Protein AF-A0A5P9HNK8-F1 (afdb_monomer_lite)

Structure (mmCIF, N/CA/C/O backbone):
data_AF-A0A5P9HNK8-F1
#
_entry.id   AF-A0A5P9HNK8-F1
#
loop_
_atom_site.group_PDB
_atom_site.id
_atom_site.type_symbol
_atom_site.label_atom_id
_atom_site.label_alt_id
_atom_site.label_comp_id
_atom_site.label_asym_id
_atom_site.label_entity_id
_atom_site.label_seq_id
_atom_site.pdbx_PDB_ins_code
_atom_site.Cartn_x
_atom_site.Cartn_y
_atom_site.Cartn_z
_atom_site.occupancy
_atom_site.B_iso_or_equiv
_atom_site.auth_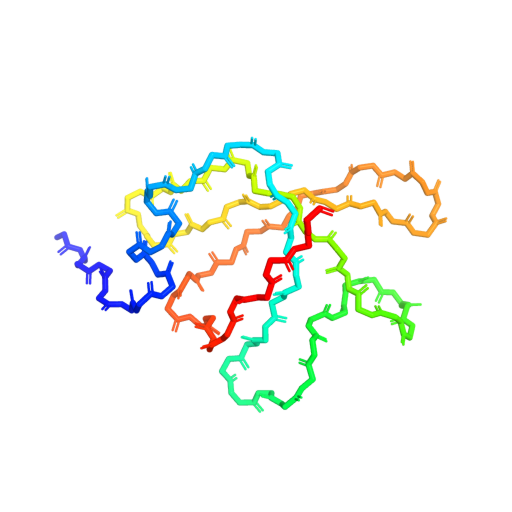seq_id
_atom_site.auth_comp_id
_atom_site.auth_asym_id
_atom_site.auth_atom_id
_atom_site.pdbx_PDB_model_num
ATOM 1 N N . MET A 1 1 ? -18.824 3.662 -13.269 1.00 48.72 1 MET A N 1
ATOM 2 C CA . MET A 1 1 ? -18.064 2.876 -12.277 1.00 48.72 1 MET A CA 1
ATOM 3 C C . MET A 1 1 ? -16.699 2.648 -12.880 1.00 48.72 1 MET A C 1
ATOM 5 O O . MET A 1 1 ? -16.612 1.924 -13.865 1.00 48.72 1 MET A O 1
ATOM 9 N N . GLU A 1 2 ? -15.678 3.347 -12.393 1.00 57.34 2 GLU A N 1
ATOM 10 C CA . GLU A 1 2 ? -14.304 3.049 -12.795 1.00 57.34 2 GLU A CA 1
ATOM 11 C C . GLU A 1 2 ? -13.952 1.669 -12.247 1.00 57.34 2 GLU A C 1
ATOM 13 O O . GLU A 1 2 ? -14.123 1.379 -11.066 1.00 57.34 2 GLU A O 1
ATOM 18 N N . THR A 1 3 ? -13.577 0.760 -13.136 1.00 76.69 3 THR A N 1
ATOM 19 C CA . THR A 1 3 ? -13.127 -0.571 -12.741 1.00 76.69 3 THR A CA 1
ATOM 20 C C . THR A 1 3 ? -11.634 -0.474 -12.466 1.00 76.69 3 THR A C 1
ATOM 22 O O . THR A 1 3 ? -10.879 -0.336 -13.423 1.00 76.69 3 THR A O 1
ATOM 25 N N . CYS A 1 4 ? -11.219 -0.555 -11.201 1.00 84.00 4 CYS A N 1
ATOM 26 C CA . CYS A 1 4 ? -9.805 -0.640 -10.826 1.00 84.00 4 CYS A CA 1
ATOM 27 C C . CYS A 1 4 ? -9.214 -1.940 -11.374 1.00 84.00 4 CYS A C 1
ATOM 29 O O . CYS A 1 4 ? -9.639 -3.018 -10.938 1.00 84.00 4 CYS A O 1
ATOM 31 N N . LYS A 1 5 ? -8.293 -1.851 -12.340 1.00 84.69 5 LYS A N 1
ATOM 32 C CA . LYS A 1 5 ? -7.803 -3.027 -13.090 1.00 84.69 5 LYS A CA 1
ATOM 33 C C . LYS A 1 5 ? -6.390 -3.468 -12.719 1.00 84.69 5 LYS A C 1
ATOM 35 O O . LYS A 1 5 ? -5.985 -4.545 -13.154 1.00 84.69 5 LYS A O 1
ATOM 40 N N . SER A 1 6 ? -5.642 -2.678 -11.947 1.00 88.25 6 SER A N 1
ATOM 41 C CA . SER A 1 6 ? -4.260 -3.031 -11.603 1.00 88.25 6 SER A CA 1
ATOM 42 C C . SER A 1 6 ? -4.195 -4.266 -10.692 1.00 88.25 6 SER A C 1
ATOM 44 O O . SER A 1 6 ? -5.098 -4.534 -9.889 1.00 88.25 6 SER A O 1
ATOM 46 N N . CYS A 1 7 ? -3.100 -5.025 -10.793 1.00 90.81 7 CYS A N 1
ATOM 47 C CA . CYS A 1 7 ? -2.837 -6.160 -9.905 1.00 90.81 7 CYS A CA 1
ATOM 48 C C . CYS A 1 7 ? -2.801 -5.725 -8.432 1.00 90.81 7 CYS A C 1
ATOM 50 O O . CYS A 1 7 ? -3.344 -6.424 -7.577 1.00 90.81 7 CYS A O 1
ATOM 52 N N . ALA A 1 8 ? -2.235 -4.549 -8.141 1.00 94.56 8 ALA A N 1
ATOM 53 C CA . ALA A 1 8 ? -2.215 -3.984 -6.796 1.00 94.56 8 ALA A CA 1
ATOM 54 C C . ALA A 1 8 ? -3.632 -3.680 -6.280 1.00 94.56 8 ALA A C 1
ATOM 56 O O . ALA A 1 8 ? -3.947 -3.983 -5.132 1.00 94.56 8 ALA A O 1
ATOM 57 N N . CYS A 1 9 ? -4.530 -3.166 -7.125 1.00 94.88 9 CYS A N 1
ATOM 58 C CA . CYS A 1 9 ? -5.922 -2.952 -6.734 1.00 94.88 9 CYS A CA 1
ATOM 59 C C . CYS A 1 9 ? -6.639 -4.256 -6.370 1.00 94.88 9 CYS A C 1
ATOM 61 O O . CYS A 1 9 ? -7.382 -4.283 -5.392 1.00 94.88 9 CYS A O 1
ATOM 63 N N . HIS A 1 10 ? -6.428 -5.338 -7.127 1.00 93.19 10 HIS A N 1
ATOM 64 C CA . HIS A 1 10 ? -6.978 -6.649 -6.766 1.00 93.19 10 HIS A CA 1
ATOM 65 C C . HIS A 1 10 ? -6.403 -7.162 -5.448 1.00 93.19 10 HIS A C 1
ATOM 67 O O . HIS A 1 10 ? -7.162 -7.595 -4.589 1.00 93.19 10 HIS A O 1
ATOM 73 N N . TYR A 1 11 ? -5.093 -7.026 -5.252 1.00 94.12 11 TYR A N 1
ATOM 74 C CA . TYR A 1 11 ? -4.442 -7.405 -4.005 1.00 94.12 11 TYR A CA 1
ATOM 75 C C . TYR A 1 11 ? -5.052 -6.691 -2.786 1.00 94.12 11 TYR A C 1
ATOM 77 O O . TYR A 1 11 ? -5.416 -7.333 -1.802 1.00 94.12 11 TYR A O 1
ATOM 85 N N . PHE A 1 12 ? -5.222 -5.365 -2.851 1.00 95.38 12 PHE A N 1
ATOM 86 C CA . PHE A 1 12 ? -5.719 -4.588 -1.711 1.00 95.38 12 PHE A CA 1
ATOM 87 C C . PHE A 1 12 ? -7.221 -4.730 -1.445 1.00 95.38 12 PHE A C 1
ATOM 89 O O . PHE A 1 12 ? -7.647 -4.462 -0.323 1.00 95.38 12 PHE A O 1
ATOM 96 N N . LYS A 1 13 ? -8.025 -5.178 -2.418 1.00 93.88 13 LYS A N 1
ATOM 97 C CA . LYS A 1 13 ? -9.439 -5.524 -2.176 1.00 93.88 13 LYS A CA 1
ATOM 98 C C . LYS A 1 13 ? -9.586 -6.666 -1.168 1.00 93.88 13 LYS A C 1
ATOM 100 O O . LYS A 1 13 ? -10.503 -6.630 -0.353 1.00 93.88 13 LYS A O 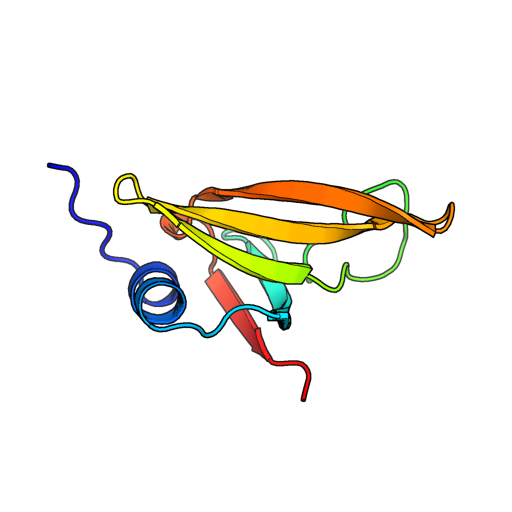1
ATOM 105 N N . ASP A 1 14 ? -8.657 -7.620 -1.197 1.00 92.38 14 ASP A N 1
ATOM 106 C CA . ASP A 1 14 ? -8.685 -8.826 -0.362 1.00 92.38 14 ASP A CA 1
ATOM 107 C C . ASP A 1 14 ? -7.696 -8.769 0.822 1.00 92.38 14 ASP A C 1
ATOM 109 O O . ASP A 1 14 ? -7.619 -9.699 1.632 1.00 92.38 14 ASP A O 1
ATOM 113 N N . ALA A 1 15 ? -6.931 -7.680 0.951 1.00 93.62 15 ALA A N 1
ATOM 114 C CA . ALA A 1 15 ? -5.932 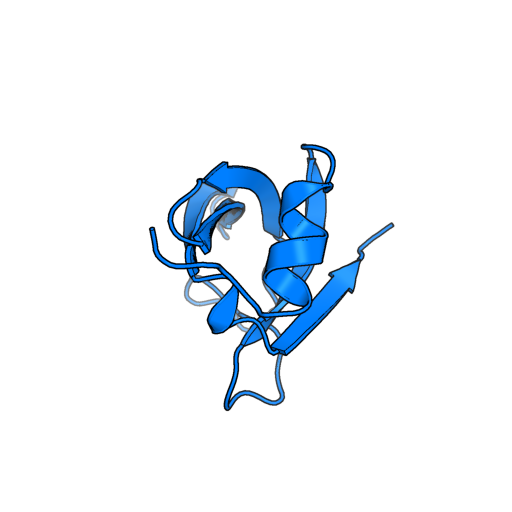-7.520 2.002 1.00 93.62 15 ALA A CA 1
ATOM 115 C C . ALA A 1 15 ? -6.565 -7.428 3.402 1.00 93.62 15 ALA A C 1
ATOM 117 O O . ALA A 1 15 ? -7.618 -6.819 3.615 1.00 93.62 15 ALA A O 1
ATOM 118 N N . LYS A 1 16 ? -5.888 -8.000 4.405 1.00 94.62 16 LYS A N 1
ATOM 119 C CA . LYS A 1 16 ? -6.295 -7.871 5.812 1.00 94.62 16 LYS A CA 1
ATOM 120 C C . LYS A 1 16 ? -5.706 -6.605 6.423 1.00 94.62 16 LYS A C 1
ATOM 122 O O . LYS A 1 16 ? -4.551 -6.264 6.179 1.00 94.62 16 LYS A O 1
ATOM 127 N N . LYS A 1 17 ? -6.497 -5.937 7.266 1.00 95.88 17 LYS A N 1
ATOM 128 C CA . LYS A 1 17 ? -6.057 -4.761 8.031 1.00 95.88 17 LYS A CA 1
ATOM 129 C C . LYS A 1 17 ? -4.840 -5.087 8.893 1.00 95.88 17 LYS A C 1
ATOM 131 O O . LYS A 1 17 ? -4.791 -6.155 9.497 1.00 95.88 17 LYS A O 1
ATOM 136 N N . GLY A 1 18 ? -3.913 -4.140 8.977 1.00 94.31 18 GLY A N 1
ATOM 137 C CA . GLY A 1 18 ? -2.715 -4.239 9.805 1.00 94.31 18 GLY A CA 1
ATOM 138 C C . GLY A 1 18 ? -1.552 -5.006 9.178 1.00 94.31 18 GLY A C 1
ATOM 139 O O . GLY A 1 18 ? -0.483 -5.001 9.771 1.00 94.31 18 GLY A O 1
ATOM 140 N N . ILE A 1 19 ? -1.713 -5.622 7.997 1.00 95.75 19 ILE A N 1
ATOM 141 C CA . ILE A 1 19 ? -0.555 -6.156 7.265 1.00 95.75 19 ILE A CA 1
ATOM 142 C C . ILE A 1 19 ? 0.301 -4.978 6.792 1.00 95.75 19 ILE A C 1
ATOM 144 O O . ILE A 1 19 ? -0.240 -4.004 6.255 1.00 95.75 19 ILE A O 1
ATOM 148 N N . SER A 1 20 ? 1.609 -5.084 7.006 1.00 96.75 20 SER A N 1
ATOM 149 C CA . SER A 1 20 ? 2.603 -4.084 6.630 1.00 96.75 20 SER A CA 1
ATOM 150 C C . SER A 1 20 ? 3.252 -4.384 5.280 1.00 96.75 20 SER A C 1
ATOM 152 O O . SER A 1 20 ? 3.455 -5.538 4.896 1.00 96.75 20 SER A O 1
ATOM 154 N N . PHE A 1 21 ? 3.591 -3.319 4.557 1.00 96.50 21 PHE A N 1
ATOM 155 C CA . PHE A 1 21 ? 4.175 -3.373 3.223 1.00 96.50 21 PHE A CA 1
ATOM 156 C C . PHE A 1 21 ? 5.219 -2.278 3.027 1.00 96.50 21 PHE A C 1
ATOM 158 O O . PHE A 1 21 ? 5.104 -1.188 3.588 1.00 96.50 21 PHE A O 1
ATOM 165 N N . LEU A 1 22 ? 6.164 -2.533 2.125 1.00 97.56 22 LEU A N 1
ATOM 166 C CA . LEU A 1 22 ? 6.797 -1.477 1.339 1.00 97.56 22 LEU A CA 1
ATOM 167 C C . LEU A 1 22 ? 6.122 -1.421 -0.032 1.00 97.56 22 LEU A C 1
ATOM 169 O O . LEU A 1 22 ? 5.769 -2.454 -0.606 1.00 97.56 22 LEU A O 1
ATOM 173 N N . LEU A 1 23 ? 5.954 -0.215 -0.567 1.00 97.50 23 LEU A N 1
ATOM 174 C CA . LEU A 1 23 ? 5.352 0.005 -1.881 1.00 97.50 23 LEU A CA 1
ATOM 175 C C . LEU A 1 23 ? 6.373 0.633 -2.819 1.00 97.50 23 LEU A C 1
ATOM 177 O O . LEU A 1 23 ? 7.119 1.510 -2.399 1.00 97.50 23 LEU A O 1
ATOM 181 N N . ILE A 1 24 ? 6.369 0.232 -4.086 1.00 97.31 24 ILE A N 1
ATOM 182 C CA . ILE A 1 24 ? 7.067 0.944 -5.164 1.00 97.31 24 ILE A CA 1
ATOM 183 C C . ILE A 1 24 ? 5.993 1.516 -6.084 1.00 97.31 24 ILE A C 1
ATOM 185 O O . ILE A 1 24 ? 5.097 0.783 -6.510 1.00 97.31 24 ILE A O 1
ATOM 189 N N . LEU A 1 25 ? 6.069 2.819 -6.357 1.00 96.69 25 LEU A N 1
ATOM 190 C CA . LEU A 1 25 ? 5.144 3.507 -7.256 1.00 96.69 25 LEU A CA 1
ATOM 191 C C . LEU A 1 25 ? 5.611 3.413 -8.712 1.00 96.69 25 LEU A C 1
ATOM 193 O O . LEU A 1 25 ? 6.808 3.297 -8.982 1.00 96.69 25 LEU A O 1
ATOM 197 N N . ASP A 1 26 ? 4.670 3.497 -9.646 1.00 95.19 26 ASP A N 1
ATOM 198 C CA . ASP A 1 26 ? 4.957 3.550 -11.076 1.00 95.19 26 ASP A CA 1
ATOM 199 C C . ASP A 1 26 ? 5.914 4.703 -11.403 1.00 95.19 26 ASP A C 1
ATOM 201 O O . ASP A 1 26 ? 5.749 5.841 -10.963 1.00 95.19 26 ASP A O 1
ATOM 205 N N . GLY A 1 27 ? 6.951 4.396 -12.184 1.00 95.06 27 GLY A N 1
ATOM 206 C CA . GLY A 1 27 ? 8.020 5.344 -12.512 1.00 95.06 27 GLY A CA 1
ATOM 207 C C . GLY A 1 27 ? 9.133 5.451 -11.463 1.00 95.06 27 GLY A C 1
ATOM 208 O O . GLY A 1 27 ? 10.122 6.132 -11.726 1.00 95.06 27 GLY A O 1
ATOM 209 N N . SER A 1 28 ? 9.024 4.755 -10.326 1.00 95.19 28 SER A N 1
ATOM 210 C CA . SER A 1 28 ? 10.096 4.607 -9.335 1.00 95.19 28 SER A CA 1
ATOM 211 C C . SER A 1 28 ? 10.747 3.223 -9.413 1.00 95.19 28 SER A C 1
ATOM 213 O O . SER A 1 28 ? 10.103 2.225 -9.733 1.00 95.19 28 SER A O 1
ATOM 215 N N . ASN A 1 29 ? 12.035 3.150 -9.080 1.00 94.06 29 ASN A N 1
ATOM 216 C CA . ASN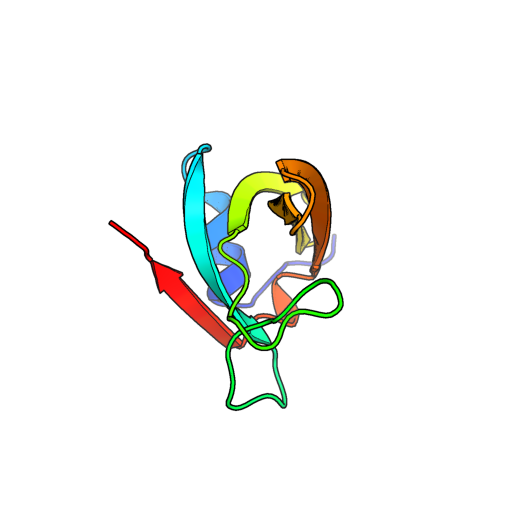 A 1 29 ? 12.766 1.907 -8.816 1.00 94.06 29 ASN A CA 1
ATOM 217 C C . ASN A 1 29 ? 13.068 1.704 -7.319 1.00 94.06 29 ASN A C 1
ATOM 219 O O . ASN A 1 29 ? 13.682 0.703 -6.954 1.00 94.06 29 ASN A O 1
ATOM 223 N N . GLU A 1 30 ? 12.638 2.633 -6.466 1.00 95.50 30 GLU A N 1
ATOM 224 C CA . GLU A 1 30 ? 12.873 2.619 -5.024 1.00 95.50 30 GLU A CA 1
ATOM 225 C C . GLU A 1 30 ? 11.554 2.575 -4.238 1.00 95.50 30 GLU A C 1
ATOM 227 O O . GLU A 1 30 ? 10.535 3.111 -4.701 1.00 95.50 30 GLU A O 1
ATOM 232 N N . PRO A 1 31 ? 11.553 1.960 -3.039 1.00 96.62 31 PRO A N 1
ATOM 233 C CA . PRO A 1 31 ? 10.416 2.011 -2.134 1.00 96.62 31 PRO A CA 1
ATOM 234 C C . PRO A 1 31 ? 10.008 3.439 -1.760 1.00 96.62 31 PRO A C 1
ATOM 236 O O . PRO A 1 31 ? 10.844 4.319 -1.549 1.00 96.62 31 PRO A O 1
ATOM 239 N N . LEU A 1 32 ? 8.703 3.638 -1.599 1.00 95.88 32 LEU A N 1
ATOM 240 C CA . LEU A 1 32 ? 8.111 4.896 -1.178 1.00 95.88 32 LEU A CA 1
ATOM 241 C C . LEU A 1 32 ? 8.681 5.327 0.180 1.00 95.88 32 LEU A C 1
ATOM 243 O O . LEU A 1 32 ? 8.586 4.602 1.171 1.00 95.88 32 LEU A O 1
ATOM 247 N N . SER A 1 33 ? 9.246 6.531 0.210 1.00 94.62 33 SER A N 1
ATOM 248 C CA . SER A 1 33 ? 9.714 7.201 1.423 1.00 94.62 33 SER A CA 1
ATOM 249 C C . SER A 1 33 ? 8.837 8.428 1.670 1.00 94.62 33 SER A C 1
ATOM 251 O O . SER A 1 33 ? 8.793 9.349 0.856 1.00 94.62 33 SER A O 1
ATOM 253 N N . LEU A 1 34 ? 8.088 8.411 2.769 1.00 92.00 34 LEU A N 1
ATOM 254 C CA . LEU A 1 34 ? 7.216 9.486 3.228 1.00 92.00 34 LEU A CA 1
ATOM 255 C C . LEU A 1 34 ? 7.844 10.203 4.422 1.00 92.00 34 LEU A C 1
ATOM 257 O O . LEU A 1 34 ? 8.418 9.589 5.318 1.00 92.00 34 LEU A O 1
ATOM 261 N N . GLY A 1 35 ? 7.667 11.522 4.459 1.00 80.00 35 GLY A N 1
ATOM 262 C CA . GLY A 1 35 ? 8.391 12.376 5.397 1.00 80.00 35 GLY A CA 1
ATOM 263 C C . GLY A 1 35 ? 9.834 12.606 4.945 1.00 80.00 35 GLY A C 1
ATOM 264 O O . GLY A 1 35 ? 10.298 12.047 3.956 1.00 80.00 35 GLY A O 1
ATOM 265 N N . GLN A 1 36 ? 10.555 13.480 5.641 1.00 76.25 36 GLN A N 1
ATOM 266 C CA . GLN A 1 36 ? 11.956 13.787 5.328 1.00 76.25 36 GLN A CA 1
ATOM 267 C C . GLN A 1 36 ? 12.885 12.677 5.847 1.00 76.25 36 GLN A C 1
ATOM 269 O O . GLN A 1 36 ? 13.754 12.920 6.681 1.00 76.25 36 GLN A O 1
ATOM 274 N N . THR A 1 37 ? 12.664 11.436 5.406 1.00 76.06 37 THR A N 1
ATOM 275 C CA . THR A 1 37 ? 13.429 10.264 5.843 1.00 76.06 37 THR A CA 1
ATOM 276 C C . THR A 1 37 ? 14.136 9.610 4.666 1.00 76.06 37 THR A C 1
ATOM 278 O O . THR A 1 37 ? 13.521 9.383 3.632 1.00 76.06 37 THR A O 1
ATOM 281 N N . GLU A 1 38 ? 15.396 9.214 4.850 1.00 83.38 38 GLU A N 1
ATOM 282 C CA . GLU A 1 38 ? 16.164 8.442 3.854 1.00 83.38 38 GLU A CA 1
ATOM 283 C C . GLU A 1 38 ? 15.825 6.938 3.855 1.00 83.38 38 GLU A C 1
ATOM 285 O O . GLU A 1 38 ? 16.506 6.140 3.215 1.00 83.38 38 GLU A O 1
ATOM 290 N N . ARG A 1 39 ? 14.816 6.514 4.626 1.00 88.44 39 ARG A N 1
ATOM 291 C CA . ARG A 1 39 ? 14.433 5.106 4.763 1.00 88.44 39 ARG A CA 1
ATOM 292 C C . ARG A 1 39 ? 13.070 4.847 4.122 1.00 88.44 39 ARG A C 1
ATOM 294 O O . ARG A 1 39 ? 12.184 5.687 4.274 1.00 88.44 39 ARG A O 1
ATOM 301 N N . PRO A 1 40 ? 12.875 3.661 3.512 1.00 94.56 40 PRO A N 1
ATOM 302 C CA . PRO A 1 40 ? 11.563 3.202 3.079 1.00 94.56 40 PRO A CA 1
ATOM 303 C C . PRO A 1 40 ? 10.527 3.306 4.195 1.00 94.56 40 PRO A C 1
ATOM 305 O O . PRO A 1 40 ? 10.798 2.934 5.340 1.00 94.56 40 PRO A O 1
ATOM 308 N N . THR A 1 41 ? 9.333 3.781 3.858 1.00 96.25 41 THR A N 1
ATOM 309 C CA . THR A 1 41 ? 8.224 3.850 4.805 1.00 96.25 41 THR A CA 1
ATOM 310 C C . THR A 1 41 ? 7.483 2.526 4.843 1.00 96.25 41 THR A C 1
ATOM 312 O O . THR A 1 41 ? 6.914 2.088 3.845 1.00 96.25 41 THR A O 1
ATOM 315 N N . GLU A 1 42 ? 7.456 1.915 6.023 1.00 96.50 42 GLU A N 1
ATOM 316 C CA . GLU A 1 42 ? 6.569 0.798 6.315 1.00 96.50 42 GLU A CA 1
ATOM 317 C C . GLU A 1 42 ? 5.124 1.297 6.427 1.00 96.50 42 GLU A C 1
ATOM 319 O O . GLU A 1 42 ? 4.802 2.177 7.229 1.00 96.50 42 GLU A O 1
ATOM 324 N N . LEU A 1 43 ? 4.261 0.726 5.592 1.00 97.56 43 LEU A N 1
ATOM 325 C CA . LEU A 1 43 ? 2.862 1.100 5.456 1.00 97.56 43 LEU A CA 1
ATOM 326 C C . LEU A 1 43 ? 1.975 -0.056 5.891 1.00 97.56 43 LEU A C 1
ATOM 328 O O . LEU A 1 43 ? 1.978 -1.110 5.261 1.00 97.56 43 LEU A O 1
ATOM 332 N N . SER A 1 44 ? 1.157 0.154 6.916 1.00 97.75 44 SER A N 1
ATOM 333 C CA . SER A 1 44 ? 0.162 -0.828 7.344 1.00 97.75 44 SER A CA 1
ATOM 334 C C . SER A 1 44 ? -1.180 -0.562 6.665 1.00 97.75 44 SER A C 1
ATOM 336 O O . SER A 1 44 ? -1.699 0.556 6.684 1.00 97.75 44 SER A O 1
ATOM 338 N N . PHE A 1 45 ? -1.769 -1.588 6.054 1.00 98.06 45 PHE A N 1
ATOM 339 C CA . PHE A 1 45 ? -3.037 -1.458 5.340 1.00 98.06 45 PHE A CA 1
ATOM 340 C C . PHE A 1 45 ? -4.209 -1.180 6.287 1.00 98.06 45 PHE A C 1
ATOM 342 O O . PHE A 1 45 ? -4.416 -1.885 7.278 1.00 98.06 45 PHE A O 1
ATOM 349 N N . VAL A 1 46 ? -5.020 -0.176 5.940 1.00 98.00 46 VAL A N 1
ATOM 350 C CA . VAL A 1 46 ? -6.208 0.226 6.705 1.00 98.00 46 VAL A CA 1
ATOM 351 C C . VAL A 1 46 ? -7.490 -0.167 5.976 1.00 98.00 46 VAL A C 1
ATOM 353 O O . VAL A 1 46 ? -8.353 -0.823 6.567 1.00 98.00 46 VAL A O 1
ATOM 356 N N . CYS A 1 47 ? -7.650 0.249 4.716 1.00 97.38 47 CYS A N 1
ATOM 357 C CA . CYS A 1 47 ? -8.802 -0.117 3.890 1.00 97.38 47 CYS A CA 1
ATOM 358 C C . CYS A 1 47 ? -8.608 0.189 2.397 1.00 97.38 47 CYS A C 1
ATOM 360 O O . CYS A 1 47 ? -7.846 1.078 2.020 1.00 97.38 47 CYS A O 1
ATOM 362 N N . PHE A 1 48 ? -9.379 -0.515 1.566 1.00 96.00 48 PHE A N 1
ATOM 363 C CA . PHE A 1 48 ? -9.605 -0.226 0.150 1.00 96.00 48 PHE A CA 1
ATOM 364 C C . PHE A 1 48 ? -10.978 0.445 -0.025 1.00 96.00 48 PHE A C 1
ATOM 366 O O . PHE A 1 48 ? -11.935 0.076 0.660 1.00 96.00 48 PHE A O 1
ATOM 373 N N . LYS A 1 49 ? -11.085 1.425 -0.928 1.00 91.38 49 LYS A N 1
ATOM 374 C CA . LYS A 1 49 ? -12.334 2.108 -1.304 1.00 91.38 49 LYS A CA 1
ATOM 375 C C . LYS A 1 49 ? -12.658 1.853 -2.779 1.00 91.38 49 LYS A C 1
ATOM 377 O O . LYS A 1 49 ? -11.754 1.744 -3.600 1.00 91.38 49 LYS A O 1
ATOM 382 N N . ASP A 1 50 ? -13.945 1.846 -3.130 1.00 81.12 50 ASP A N 1
ATOM 383 C CA . ASP A 1 50 ? -14.453 1.502 -4.476 1.00 81.12 50 ASP A CA 1
ATOM 384 C C . ASP A 1 50 ? -13.991 2.427 -5.624 1.00 81.12 50 ASP A C 1
ATOM 386 O O . ASP A 1 50 ? -14.295 2.172 -6.786 1.00 81.12 50 ASP A O 1
ATOM 390 N N . ASN A 1 51 ? -13.239 3.486 -5.321 1.00 88.25 51 ASN A N 1
ATOM 391 C CA . ASN A 1 51 ? -12.645 4.437 -6.262 1.00 88.25 51 ASN A CA 1
ATOM 392 C C . ASN A 1 51 ? -11.129 4.226 -6.455 1.00 88.25 51 ASN A C 1
ATOM 394 O O . ASN A 1 51 ? -10.400 5.187 -6.682 1.00 88.25 51 ASN A O 1
ATOM 398 N N . CYS A 1 52 ? -10.646 2.993 -6.286 1.00 93.81 52 CYS A N 1
ATOM 399 C CA . CYS A 1 52 ? -9.229 2.616 -6.404 1.00 93.81 52 CYS A CA 1
ATOM 400 C C . CYS A 1 52 ? -8.309 3.265 -5.358 1.00 93.81 52 CYS A C 1
ATOM 402 O O . CYS A 1 52 ? -7.089 3.130 -5.421 1.00 93.81 52 CYS A O 1
ATOM 404 N N . CYS A 1 53 ? -8.866 3.941 -4.353 1.00 95.44 53 CYS A N 1
ATOM 405 C CA . CYS A 1 53 ? -8.074 4.498 -3.272 1.00 95.44 53 CYS A CA 1
ATOM 406 C C . CYS A 1 53 ? -7.799 3.444 -2.202 1.00 95.44 53 CYS A C 1
ATOM 408 O O . CYS A 1 53 ? -8.713 2.791 -1.691 1.00 95.44 53 CYS A O 1
ATOM 410 N N . VAL A 1 54 ? -6.543 3.362 -1.782 1.00 97.19 54 VAL A N 1
ATOM 411 C CA . VAL A 1 54 ? -6.108 2.553 -0.648 1.00 97.19 54 VAL A CA 1
ATOM 412 C C . VAL A 1 54 ? -5.569 3.467 0.432 1.00 97.19 54 VAL A C 1
ATOM 414 O O . VAL A 1 54 ? -4.792 4.378 0.163 1.00 97.19 54 VAL A O 1
ATOM 417 N N . THR A 1 55 ? -6.029 3.245 1.659 1.00 98.06 55 THR A N 1
ATOM 418 C CA . THR A 1 55 ? -5.565 3.972 2.839 1.00 98.06 55 THR A CA 1
ATOM 419 C C . THR A 1 55 ? -4.573 3.109 3.601 1.00 98.06 55 THR A C 1
ATOM 421 O O . THR A 1 55 ? -4.876 1.961 3.943 1.00 98.06 55 THR A O 1
ATOM 424 N N . PHE A 1 56 ? -3.420 3.692 3.906 1.00 97.94 56 PHE A N 1
ATOM 425 C CA . PHE A 1 56 ? -2.389 3.103 4.748 1.00 97.94 56 PHE A CA 1
ATOM 4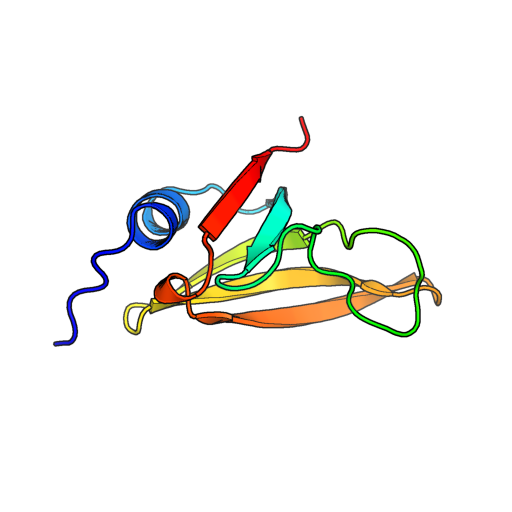26 C C . PHE A 1 56 ? -2.127 3.995 5.958 1.00 97.94 56 PHE A C 1
ATOM 428 O O . PHE A 1 56 ? -2.297 5.213 5.882 1.00 97.94 56 PHE A O 1
ATOM 435 N N . SER A 1 57 ? -1.686 3.392 7.056 1.00 97.62 57 SER A N 1
ATOM 436 C CA . SER A 1 57 ? -1.083 4.099 8.182 1.00 97.62 57 SER A CA 1
ATOM 437 C C . SER A 1 57 ? 0.424 3.895 8.193 1.00 97.62 57 SER A C 1
ATOM 439 O O . SER A 1 57 ? 0.894 2.816 7.844 1.00 97.62 57 SER A O 1
ATOM 441 N N . TYR A 1 58 ? 1.169 4.893 8.649 1.00 96.31 58 TYR A N 1
ATOM 442 C CA . TYR A 1 58 ? 2.605 4.788 8.894 1.00 96.31 58 TYR A CA 1
ATOM 443 C C . TYR A 1 58 ? 2.997 5.594 10.130 1.00 96.31 58 TYR A C 1
ATOM 445 O O . TYR A 1 58 ? 2.234 6.439 10.604 1.00 96.31 58 TYR A O 1
ATOM 453 N N . LEU A 1 5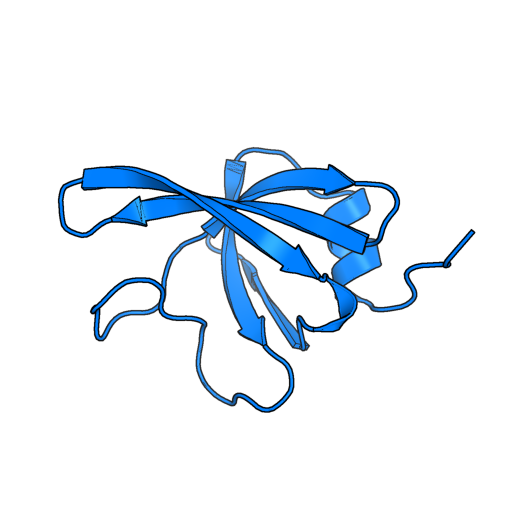9 ? 4.187 5.316 10.656 1.00 94.38 59 LEU A N 1
ATOM 454 C CA . LEU A 1 59 ? 4.760 6.029 11.791 1.00 94.38 59 LEU A CA 1
ATOM 455 C C . LEU A 1 59 ? 5.767 7.076 11.293 1.00 94.38 59 LEU A C 1
ATOM 457 O O . LEU A 1 59 ? 6.663 6.746 10.517 1.00 94.38 59 LEU A O 1
ATOM 461 N N . THR A 1 60 ? 5.643 8.325 11.738 1.00 92.31 60 THR A N 1
ATOM 462 C CA . THR A 1 60 ? 6.622 9.380 11.429 1.00 92.31 60 THR A CA 1
ATOM 463 C C . THR A 1 60 ? 7.901 9.221 12.256 1.00 92.31 60 THR A C 1
ATOM 465 O O . THR A 1 60 ? 7.969 8.422 13.197 1.00 92.31 60 THR A O 1
ATOM 468 N N . ALA A 1 61 ? 8.923 10.027 11.948 1.00 88.75 61 ALA A N 1
ATOM 469 C CA . ALA A 1 61 ? 10.159 10.080 12.730 1.00 88.75 61 ALA A CA 1
ATOM 470 C C . ALA A 1 61 ? 9.910 10.469 14.203 1.00 88.75 61 ALA A C 1
ATOM 472 O O . ALA A 1 61 ? 10.594 9.987 15.106 1.00 88.75 61 ALA A O 1
ATOM 473 N N . GLU A 1 62 ? 8.882 11.280 14.452 1.00 92.00 62 GLU A N 1
ATOM 474 C CA . GLU A 1 62 ? 8.433 11.741 15.769 1.00 92.00 62 GLU A CA 1
ATOM 475 C C . GLU A 1 62 ? 7.576 10.705 16.515 1.00 92.00 62 GLU A C 1
ATOM 477 O O . GLU A 1 62 ? 7.120 10.968 17.626 1.00 92.00 62 GLU A O 1
ATOM 482 N N . ARG A 1 63 ? 7.393 9.506 15.945 1.00 90.12 63 ARG A N 1
ATOM 483 C CA . ARG A 1 63 ? 6.529 8.436 16.468 1.00 90.12 63 ARG A CA 1
ATOM 484 C C . ARG A 1 63 ? 5.042 8.791 16.496 1.00 90.12 63 ARG A C 1
ATOM 486 O O . ARG A 1 63 ? 4.301 8.288 17.340 1.00 90.12 63 ARG A O 1
ATOM 493 N N . GLU A 1 64 ? 4.595 9.601 15.545 1.00 94.25 64 GLU A N 1
ATOM 494 C CA . GLU A 1 64 ? 3.178 9.889 15.349 1.00 94.25 64 GLU A CA 1
ATOM 495 C C . GLU A 1 64 ? 2.593 9.008 14.247 1.00 94.25 64 GLU A C 1
ATOM 497 O O . GLU A 1 64 ? 3.229 8.764 13.222 1.00 94.25 64 GLU A O 1
ATOM 502 N N . VAL A 1 65 ? 1.370 8.520 14.452 1.00 95.56 65 VAL A N 1
ATOM 503 C CA . VAL A 1 65 ? 0.657 7.753 13.426 1.00 95.56 65 VAL A CA 1
ATOM 504 C C . VAL A 1 65 ? 0.020 8.723 12.441 1.00 95.56 65 VAL A C 1
ATOM 506 O O . VAL A 1 65 ? -0.791 9.563 12.828 1.00 95.56 65 VAL A O 1
ATOM 509 N N . GLN A 1 66 ? 0.355 8.571 11.166 1.00 96.75 66 GLN A N 1
ATOM 510 C CA . GLN A 1 66 ? -0.205 9.344 10.063 1.00 96.75 66 GLN A CA 1
ATOM 511 C C . GLN A 1 66 ? -0.878 8.421 9.047 1.00 96.75 66 GLN A C 1
ATOM 513 O O . GLN A 1 66 ? -0.636 7.212 9.022 1.00 96.75 66 GLN A O 1
ATOM 518 N N . LEU A 1 67 ? -1.747 8.996 8.213 1.00 97.00 67 LEU A N 1
ATOM 519 C CA . LEU A 1 67 ? -2.428 8.290 7.131 1.00 97.00 67 LEU A CA 1
ATOM 520 C C . LEU A 1 67 ? -1.968 8.815 5.776 1.00 97.00 67 LEU A C 1
ATOM 522 O O . LEU A 1 67 ? -1.808 10.018 5.586 1.00 97.00 67 LEU A O 1
ATOM 526 N N . VAL A 1 68 ? -1.845 7.908 4.814 1.00 96.88 68 VAL A N 1
ATOM 527 C CA . VAL A 1 68 ? -1.654 8.240 3.403 1.00 96.88 68 VAL A CA 1
ATOM 528 C C . VAL A 1 68 ? -2.710 7.521 2.572 1.00 96.88 68 VAL A C 1
ATOM 530 O O . VAL A 1 68 ? -3.078 6.378 2.853 1.00 96.88 68 VAL A O 1
ATOM 533 N N . ILE A 1 69 ? -3.227 8.215 1.563 1.00 97.12 69 ILE A N 1
ATOM 534 C CA . ILE A 1 69 ? -4.179 7.667 0.601 1.00 97.12 69 ILE A CA 1
ATOM 535 C C . ILE A 1 69 ? -3.485 7.649 -0.752 1.00 97.12 69 ILE A C 1
ATOM 537 O O . ILE A 1 69 ? -3.028 8.690 -1.216 1.00 97.12 69 ILE A O 1
ATOM 541 N N . LEU A 1 70 ? -3.416 6.473 -1.366 1.00 96.44 70 LEU A N 1
ATOM 542 C CA . LEU A 1 70 ? -2.801 6.270 -2.674 1.00 96.44 70 LEU A CA 1
ATOM 543 C C . LEU A 1 70 ? -3.829 5.718 -3.654 1.00 96.44 70 LEU A C 1
ATOM 545 O O . LEU A 1 70 ? -4.723 4.962 -3.263 1.00 96.44 70 LEU A O 1
ATOM 549 N N . ASN A 1 71 ? -3.683 6.063 -4.929 1.00 96.12 71 ASN A N 1
ATOM 550 C CA . ASN A 1 71 ? -4.355 5.334 -5.993 1.00 96.12 71 ASN A CA 1
ATOM 551 C C . ASN A 1 71 ? -3.620 4.000 -6.203 1.00 96.12 71 ASN A C 1
ATOM 553 O O . ASN A 1 71 ? -2.434 3.988 -6.520 1.00 96.12 71 ASN A O 1
ATOM 557 N N . CYS A 1 72 ? -4.300 2.864 -6.032 1.00 95.75 72 CYS A N 1
ATOM 558 C CA . CYS A 1 72 ? -3.683 1.550 -6.237 1.00 95.75 72 CYS A CA 1
ATOM 559 C C . CYS A 1 72 ? -3.292 1.276 -7.690 1.00 95.75 72 CYS A C 1
ATOM 561 O O . CYS A 1 72 ? -2.559 0.324 -7.954 1.00 95.75 72 CYS A O 1
ATOM 563 N N . GLU A 1 73 ? -3.777 2.073 -8.639 1.00 95.38 73 GLU A N 1
ATOM 564 C CA . GLU A 1 73 ? -3.336 1.990 -10.029 1.00 95.38 73 GLU A CA 1
ATOM 565 C C . GLU A 1 73 ? -1.934 2.567 -10.238 1.00 95.38 73 GLU A C 1
ATOM 567 O O . GLU A 1 73 ? -1.315 2.225 -11.232 1.00 95.38 73 GLU A O 1
ATOM 572 N N . GLU A 1 74 ? -1.411 3.349 -9.288 1.00 95.94 74 GLU A N 1
ATOM 573 C CA . GLU A 1 74 ? -0.048 3.901 -9.314 1.00 95.94 74 GLU A CA 1
ATOM 574 C C . GLU A 1 74 ? 0.963 3.017 -8.565 1.00 95.94 74 GLU A C 1
ATOM 576 O O . GLU A 1 74 ? 2.135 3.369 -8.453 1.00 95.94 74 GLU A O 1
ATOM 581 N N . ILE A 1 75 ? 0.527 1.888 -7.996 1.00 96.88 75 ILE A N 1
ATOM 582 C CA . ILE A 1 75 ? 1.393 0.973 -7.245 1.00 96.88 75 ILE A CA 1
ATOM 583 C C . ILE A 1 75 ? 1.912 -0.109 -8.195 1.00 96.88 75 ILE A C 1
ATOM 585 O O . ILE A 1 75 ? 1.172 -1.018 -8.579 1.00 96.88 75 ILE A O 1
ATOM 589 N N . ALA A 1 76 ? 3.207 -0.045 -8.499 1.00 95.88 76 ALA A N 1
ATOM 590 C CA . ALA A 1 76 ? 3.907 -1.002 -9.350 1.00 95.88 76 ALA A CA 1
ATOM 591 C C . ALA A 1 76 ? 4.180 -2.328 -8.624 1.00 95.88 76 ALA A C 1
ATOM 593 O O . ALA A 1 76 ? 3.997 -3.412 -9.181 1.00 95.88 76 ALA A O 1
ATOM 594 N N . VAL A 1 77 ? 4.644 -2.248 -7.369 1.00 96.56 77 VAL A N 1
ATOM 595 C CA . VAL A 1 77 ? 5.073 -3.410 -6.574 1.00 96.56 77 VAL A CA 1
ATOM 596 C C . VAL A 1 77 ? 4.602 -3.274 -5.130 1.00 96.56 77 VAL A C 1
ATOM 598 O O . VAL A 1 77 ? 4.711 -2.209 -4.522 1.00 96.56 77 VAL A O 1
ATOM 601 N N . VAL A 1 78 ? 4.126 -4.389 -4.573 1.00 96.62 78 VAL A N 1
ATOM 602 C CA . VAL A 1 78 ? 3.814 -4.557 -3.149 1.00 96.62 78 VAL A CA 1
ATOM 603 C C . VAL A 1 78 ? 4.802 -5.564 -2.565 1.00 96.62 78 VAL A C 1
ATOM 605 O O . VAL A 1 78 ? 4.872 -6.694 -3.044 1.00 96.62 78 VAL A O 1
ATOM 608 N N . ILE A 1 79 ? 5.560 -5.162 -1.545 1.00 96.44 79 ILE A N 1
ATOM 609 C CA . ILE A 1 79 ? 6.530 -6.010 -0.842 1.00 96.44 79 ILE A CA 1
ATOM 610 C C . ILE A 1 79 ? 5.994 -6.257 0.576 1.00 96.44 79 ILE A C 1
ATOM 612 O O . ILE A 1 79 ? 6.038 -5.334 1.393 1.00 96.44 79 ILE A O 1
ATOM 616 N N . PRO A 1 80 ? 5.454 -7.450 0.883 1.00 94.19 80 PRO A N 1
ATOM 617 C CA . PRO A 1 80 ? 5.002 -7.793 2.230 1.00 94.19 80 PRO A CA 1
ATOM 618 C C . PRO A 1 80 ? 6.152 -7.777 3.241 1.00 94.19 80 PRO A C 1
ATOM 620 O O . PRO A 1 80 ? 7.257 -8.222 2.928 1.00 94.19 80 PRO A O 1
ATOM 623 N N . LEU A 1 81 ? 5.874 -7.274 4.442 1.00 92.88 81 LEU A N 1
ATOM 624 C CA . LEU A 1 81 ? 6.752 -7.363 5.606 1.00 92.88 81 LEU A CA 1
ATOM 625 C C . LEU A 1 81 ? 6.071 -8.316 6.598 1.00 92.88 81 LEU A C 1
ATOM 627 O O . LEU A 1 81 ? 5.031 -7.965 7.156 1.00 92.88 81 LEU A O 1
ATOM 631 N N . ASP A 1 82 ? 6.590 -9.542 6.701 1.00 73.38 82 ASP A N 1
ATOM 632 C CA . ASP A 1 82 ? 6.068 -10.606 7.577 1.00 73.38 82 ASP A CA 1
ATOM 633 C C . ASP A 1 82 ? 6.156 -10.260 9.075 1.00 73.38 82 ASP A C 1
ATOM 635 O O . ASP A 1 82 ? 7.163 -9.636 9.491 1.00 73.38 82 ASP A O 1
#

Secondary structure (DSSP, 8-state):
-----SHHHHHHHHPPTT-EEEEEETT-SS----SS-SSPPPEEEEEE-TTSEEEEEEE-TTS-EEEEEEEGGGEEEEEEE-

pLDDT: mean 92.32, std 8.32, range [48.72, 98.06]

Foldseek 3Di:
DDDQDDPQLVVQQPDDFFWKWFFDFPPDPDTDDPDPDPDHWIWTWDHADPQQKTKTWTADPVRDIDIDIDRSSRTPDIGTDD

Radius of gyration: 12.27 Å; chains: 1; bounding box: 34×24×30 Å

Sequence (82 aa):
METCKSCACHYFKDAKKGISFLLILDGSNEPLSLGQTERPTELSFVCFKDNCCVTFSYLTAEREVQLVILNCEEIAVVIPLD